Protein AF-A0A2V6WYB1-F1 (afdb_monomer)

Secondary structure (DSSP, 8-state):
--S--HHHHIIIIIHHHHHHHHHHHHHHHHHHHHHHHHHHHHTT-SPPTTS--HHHHHHHHHHHHHHHTHHHHHHHHHHHHHHHHHHHHHHHHHHHH--GGGG-

Mean predicted aligned error: 10.1 Å

Structure (mmCIF, N/CA/C/O backbone):
data_AF-A0A2V6WYB1-F1
#
_entry.id   AF-A0A2V6WYB1-F1
#
loop_
_atom_site.group_PDB
_atom_site.id
_atom_site.type_symbol
_atom_site.label_atom_id
_atom_site.label_alt_id
_atom_site.label_comp_id
_atom_site.label_asym_id
_atom_site.label_entity_id
_atom_site.label_seq_id
_atom_site.pdbx_PDB_ins_code
_atom_site.Cartn_x
_atom_site.Cartn_y
_atom_site.Cartn_z
_atom_site.occupancy
_atom_site.B_iso_or_equiv
_atom_site.auth_seq_id
_atom_site.auth_comp_id
_atom_site.auth_asym_id
_atom_site.auth_atom_id
_atom_site.pdbx_PDB_model_num
ATOM 1 N N . ILE A 1 1 ? -17.372 -3.827 39.418 1.00 52.81 1 ILE A N 1
ATOM 2 C CA . ILE A 1 1 ? -16.249 -3.270 38.616 1.00 52.81 1 ILE A CA 1
ATOM 3 C C . ILE A 1 1 ? -14.967 -3.066 39.453 1.00 52.81 1 ILE A C 1
ATOM 5 O O . ILE A 1 1 ? -13.987 -2.553 38.937 1.00 52.81 1 ILE A O 1
ATOM 9 N N . ALA A 1 2 ? -14.919 -3.511 40.718 1.00 51.19 2 ALA A N 1
ATOM 10 C CA . ALA A 1 2 ? -13.718 -3.458 41.555 1.00 51.19 2 ALA A CA 1
ATOM 11 C C . ALA A 1 2 ? -12.901 -4.761 41.423 1.00 51.19 2 ALA A C 1
ATOM 13 O O . ALA A 1 2 ? -13.474 -5.840 41.555 1.00 51.19 2 ALA A O 1
ATOM 14 N N . GLY A 1 3 ? -11.593 -4.659 41.152 1.00 65.44 3 GLY A N 1
ATOM 15 C CA . GLY A 1 3 ? -10.629 -5.767 41.289 1.00 65.44 3 GLY A CA 1
ATOM 16 C C . GLY A 1 3 ? -10.083 -6.423 40.009 1.00 65.44 3 GLY A C 1
ATOM 17 O O . GLY A 1 3 ? -9.310 -7.369 40.117 1.00 65.44 3 GLY A O 1
ATOM 18 N N . CYS A 1 4 ? -10.433 -5.966 38.802 1.00 62.91 4 CYS A N 1
ATOM 19 C CA . CYS A 1 4 ? -9.854 -6.516 37.565 1.00 62.91 4 CYS A CA 1
ATOM 20 C C . CYS A 1 4 ? -8.571 -5.776 37.155 1.00 62.91 4 CYS A C 1
ATOM 22 O O . CYS A 1 4 ? -8.536 -4.549 37.165 1.00 62.91 4 CYS A O 1
ATOM 24 N N . SER A 1 5 ? -7.541 -6.527 36.745 1.00 77.00 5 SER A N 1
ATOM 25 C CA . SER A 1 5 ? -6.317 -5.984 36.138 1.00 77.00 5 SER A CA 1
ATOM 26 C C . SER A 1 5 ? -6.650 -5.102 34.930 1.00 77.00 5 SER A C 1
ATOM 28 O O . SER A 1 5 ? -7.479 -5.481 34.095 1.00 77.00 5 SER A O 1
ATOM 30 N N . SER A 1 6 ? -5.968 -3.957 34.800 1.00 74.44 6 SER A N 1
ATOM 31 C CA . SER A 1 6 ? -6.075 -3.051 33.645 1.00 74.44 6 SER A CA 1
ATOM 32 C C . SER A 1 6 ? -5.897 -3.784 32.311 1.00 74.44 6 SER A C 1
ATOM 34 O O . SER A 1 6 ? -6.526 -3.424 31.318 1.00 74.44 6 SER A O 1
ATOM 36 N N . TRP A 1 7 ? -5.114 -4.869 32.303 1.00 80.75 7 TRP A N 1
ATOM 37 C CA . TRP A 1 7 ? -4.894 -5.711 31.129 1.00 80.75 7 TRP A CA 1
ATOM 38 C C . TRP A 1 7 ? -6.144 -6.491 30.705 1.00 80.75 7 TRP A C 1
ATOM 40 O O . TRP A 1 7 ? -6.480 -6.549 29.522 1.00 80.75 7 TRP A O 1
ATOM 50 N N . THR A 1 8 ? -6.898 -7.019 31.672 1.00 78.69 8 THR A N 1
ATOM 51 C CA . THR A 1 8 ? -8.167 -7.718 31.422 1.00 78.69 8 THR A CA 1
ATOM 52 C C . THR A 1 8 ? -9.236 -6.755 30.909 1.00 78.69 8 THR A C 1
ATOM 54 O O . THR A 1 8 ? -10.030 -7.120 30.045 1.00 78.69 8 THR A O 1
ATOM 57 N N . ILE A 1 9 ? -9.251 -5.513 31.404 1.00 77.38 9 ILE A N 1
ATOM 58 C CA . ILE A 1 9 ? -10.182 -4.474 30.938 1.00 77.38 9 ILE A CA 1
ATOM 59 C C . ILE A 1 9 ? -9.836 -4.065 29.500 1.00 77.38 9 ILE A C 1
ATOM 61 O O . ILE A 1 9 ? -10.723 -4.049 28.645 1.00 77.38 9 ILE A O 1
ATOM 65 N N . MET A 1 10 ? -8.552 -3.825 29.205 1.00 77.31 10 MET A N 1
ATOM 66 C CA . MET A 1 10 ? -8.082 -3.529 27.849 1.00 77.31 10 MET A CA 1
ATOM 67 C C . MET A 1 10 ? -8.472 -4.627 26.856 1.00 77.31 10 MET A C 1
ATOM 69 O O . MET A 1 10 ? -9.163 -4.344 25.880 1.00 77.31 10 MET A O 1
ATOM 73 N N . LEU A 1 11 ? -8.085 -5.880 27.112 1.00 79.69 11 LEU A N 1
ATOM 74 C CA . LEU A 1 11 ? -8.295 -6.981 26.166 1.00 79.69 11 LEU A CA 1
ATOM 75 C C . LEU A 1 11 ? -9.767 -7.379 26.010 1.00 79.69 11 LEU A C 1
ATOM 77 O O . LEU A 1 11 ? -10.162 -7.821 24.937 1.00 79.69 11 LEU A O 1
ATOM 81 N N . ARG A 1 12 ? -10.591 -7.237 27.056 1.00 76.25 12 ARG A N 1
ATOM 82 C CA . ARG A 1 12 ? -11.987 -7.705 27.034 1.00 76.25 12 ARG A CA 1
ATOM 83 C C . ARG A 1 12 ? -13.005 -6.634 26.652 1.00 76.25 12 ARG A C 1
ATOM 85 O O . ARG A 1 12 ? -14.072 -6.993 26.172 1.00 76.25 12 ARG A O 1
ATOM 92 N N . HIS A 1 13 ? -12.707 -5.353 26.878 1.00 71.19 13 HIS A N 1
ATOM 93 C CA . HIS A 1 13 ? -13.661 -4.264 26.623 1.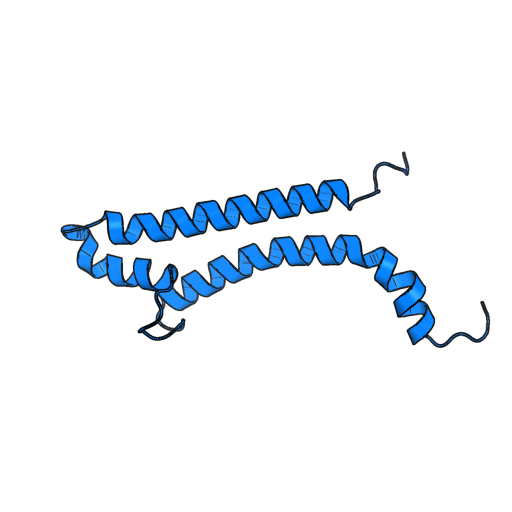00 71.19 13 HIS A CA 1
ATOM 94 C C . HIS A 1 13 ? -13.160 -3.261 25.582 1.00 71.19 13 HIS A C 1
ATOM 96 O O . HIS A 1 13 ? -13.954 -2.797 24.771 1.00 71.19 13 HIS A O 1
ATOM 102 N N . ILE A 1 14 ? -11.864 -2.934 25.567 1.00 73.75 14 ILE A N 1
ATOM 103 C CA . ILE A 1 14 ? -11.326 -1.905 24.664 1.00 73.75 14 ILE A CA 1
ATOM 104 C C . ILE A 1 14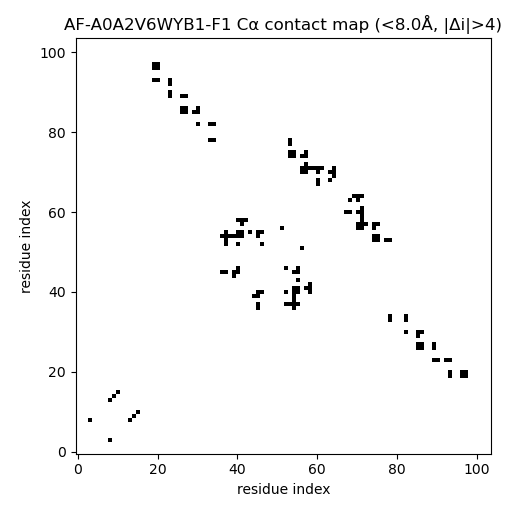 ? -10.928 -2.510 23.313 1.00 73.75 14 ILE A C 1
ATOM 106 O O . ILE A 1 14 ? -11.344 -2.009 22.272 1.00 73.75 14 ILE A O 1
ATOM 110 N N . VAL A 1 15 ? -10.177 -3.614 23.313 1.00 74.19 15 VAL A N 1
ATOM 111 C CA . VAL A 1 15 ? -9.709 -4.287 22.090 1.00 74.19 15 VAL A CA 1
ATOM 112 C C . VAL A 1 15 ? -10.855 -4.745 21.182 1.00 74.19 15 VAL A C 1
ATOM 114 O O . VAL A 1 15 ? -10.835 -4.350 20.022 1.00 74.19 15 VAL A O 1
ATOM 117 N N . PRO A 1 16 ? -11.881 -5.494 21.635 1.00 72.94 16 PRO A N 1
ATOM 118 C CA . PRO A 1 16 ? -12.976 -5.902 20.750 1.00 72.94 16 PRO A CA 1
ATOM 119 C C . PRO A 1 16 ? -13.819 -4.723 20.245 1.00 72.94 16 PRO A C 1
ATOM 121 O O . PRO A 1 16 ? -14.404 -4.818 19.173 1.00 72.94 16 PRO A O 1
ATOM 124 N N . ASN A 1 17 ? -13.847 -3.601 20.972 1.00 73.75 17 ASN A N 1
ATOM 125 C CA . ASN A 1 17 ? -14.563 -2.397 20.550 1.00 73.75 17 ASN A CA 1
ATOM 126 C C . ASN A 1 17 ? -13.775 -1.566 19.516 1.00 73.75 17 ASN A C 1
ATOM 128 O O . ASN A 1 17 ? -14.369 -0.883 18.690 1.00 73.75 17 ASN A O 1
ATOM 132 N N . LEU A 1 18 ? -12.438 -1.627 19.543 1.00 75.56 18 LEU A N 1
ATOM 133 C CA . LEU A 1 18 ? -11.560 -0.932 18.592 1.00 75.56 18 LEU A CA 1
ATOM 134 C C . LEU A 1 18 ? -11.102 -1.813 17.424 1.00 75.56 18 LEU A C 1
ATOM 136 O O . LEU A 1 18 ? -10.663 -1.278 16.410 1.00 75.56 18 LEU A O 1
ATOM 140 N N . ALA A 1 19 ? -11.193 -3.139 17.544 1.00 76.19 19 ALA A N 1
ATOM 141 C CA . ALA A 1 19 ? -10.758 -4.090 16.524 1.00 76.19 19 ALA A CA 1
ATOM 142 C C . ALA A 1 19 ? -11.368 -3.819 15.135 1.00 76.19 19 ALA A C 1
ATOM 144 O O . ALA A 1 19 ? -10.598 -3.843 14.176 1.00 76.19 19 ALA A O 1
ATOM 145 N N . PRO A 1 20 ? -12.669 -3.481 14.993 1.00 73.75 20 PRO A N 1
ATOM 146 C CA . PRO A 1 20 ? -13.241 -3.073 13.708 1.00 73.75 20 PRO A CA 1
ATOM 147 C C . PRO A 1 20 ? -12.514 -1.864 13.103 1.00 73.75 20 PRO A C 1
ATOM 149 O O . PRO A 1 20 ? -12.042 -1.922 11.972 1.00 73.75 20 PRO A O 1
ATOM 152 N N . SER A 1 21 ? -12.328 -0.797 13.886 1.00 77.94 21 SER A N 1
ATOM 153 C CA . SER A 1 21 ? -11.651 0.431 13.448 1.00 77.94 21 SER A CA 1
ATOM 154 C C . SER A 1 21 ? -10.173 0.212 13.113 1.00 77.94 21 SER A C 1
ATOM 156 O O . SER A 1 21 ? -9.665 0.773 12.144 1.00 77.94 21 SER A O 1
ATOM 158 N N . ILE A 1 22 ? -9.472 -0.611 13.900 1.00 80.62 22 ILE A N 1
ATOM 159 C CA . ILE A 1 22 ? -8.066 -0.960 13.660 1.00 80.62 22 ILE A CA 1
ATOM 160 C C . ILE A 1 22 ? -7.937 -1.789 12.381 1.00 80.62 22 ILE A C 1
ATOM 162 O O . ILE A 1 22 ? -7.024 -1.539 11.599 1.00 80.62 22 ILE A O 1
ATOM 166 N N . LEU A 1 23 ? -8.848 -2.736 12.140 1.00 77.69 23 LEU A N 1
ATOM 167 C CA . LEU A 1 23 ? -8.835 -3.556 10.929 1.00 77.69 23 LEU A CA 1
ATOM 168 C C . LEU A 1 23 ? -8.995 -2.684 9.678 1.00 77.69 23 LEU A C 1
ATOM 170 O O . LEU A 1 23 ? -8.242 -2.833 8.721 1.00 77.69 23 LEU A O 1
ATOM 174 N N . VAL A 1 24 ? -9.912 -1.716 9.721 1.00 78.00 24 VAL A N 1
ATOM 175 C CA . VAL A 1 24 ? -10.117 -0.743 8.640 1.00 78.00 24 VAL A CA 1
ATOM 176 C C . VAL A 1 24 ? -8.860 0.090 8.396 1.00 78.00 24 VAL A C 1
ATOM 178 O O . VAL A 1 24 ? -8.362 0.155 7.271 1.00 78.00 24 VAL A O 1
ATOM 181 N N . LEU A 1 25 ? -8.292 0.682 9.449 1.00 81.12 25 LEU A N 1
ATOM 182 C CA . LEU A 1 25 ? -7.060 1.467 9.338 1.00 81.12 25 LEU A CA 1
ATOM 183 C C . LEU A 1 25 ? -5.886 0.633 8.814 1.00 81.12 25 LEU A C 1
ATOM 185 O O . LEU A 1 25 ? -5.068 1.148 8.053 1.00 81.12 25 LEU A O 1
ATOM 189 N N . ALA A 1 26 ? -5.806 -0.644 9.191 1.00 81.88 26 ALA A N 1
ATOM 190 C CA . ALA A 1 26 ? -4.801 -1.563 8.680 1.00 81.88 26 ALA A CA 1
ATOM 191 C C . ALA A 1 26 ? -4.992 -1.812 7.177 1.00 81.88 26 ALA A C 1
ATOM 193 O O . ALA A 1 26 ? -4.023 -1.710 6.430 1.00 81.88 26 ALA A O 1
ATOM 194 N N . THR A 1 27 ? -6.224 -2.058 6.710 1.00 80.25 27 THR A N 1
ATOM 195 C CA . THR A 1 27 ? -6.495 -2.272 5.274 1.00 80.25 27 THR A CA 1
ATOM 196 C C . THR A 1 27 ? -6.129 -1.061 4.416 1.00 80.25 27 THR A C 1
ATOM 198 O O . THR A 1 27 ? -5.513 -1.224 3.364 1.00 80.25 27 THR A O 1
ATOM 201 N N . LEU A 1 28 ? -6.403 0.154 4.898 1.00 79.50 28 LEU A N 1
ATOM 202 C CA . LEU A 1 28 ? -6.016 1.389 4.211 1.00 79.50 28 LEU A CA 1
ATOM 203 C C . LEU A 1 28 ? -4.490 1.590 4.206 1.00 79.50 28 LEU A C 1
ATOM 205 O O . LEU A 1 28 ? -3.911 1.972 3.187 1.00 79.50 28 LEU A O 1
ATOM 209 N N . HIS A 1 29 ? -3.812 1.276 5.315 1.00 85.06 29 HIS A N 1
ATOM 210 C CA . HIS A 1 29 ? -2.352 1.379 5.404 1.00 85.06 29 HIS A CA 1
ATOM 211 C C . HIS A 1 29 ? -1.616 0.418 4.470 1.00 85.06 29 HIS A C 1
ATOM 213 O O . HIS A 1 29 ? -0.546 0.770 3.977 1.00 85.06 29 HIS A O 1
ATOM 219 N N . VAL A 1 30 ? -2.166 -0.767 4.195 1.00 85.38 30 VAL A N 1
ATOM 220 C CA . VAL A 1 30 ? -1.543 -1.725 3.268 1.00 85.38 30 VAL A CA 1
ATOM 221 C C . VAL A 1 30 ? -1.373 -1.105 1.879 1.00 85.38 30 VAL A C 1
ATOM 223 O O . VAL A 1 30 ? -0.291 -1.197 1.303 1.00 85.38 30 VAL A O 1
ATOM 226 N N . GLY A 1 31 ? -2.392 -0.407 1.365 1.00 84.69 31 GLY A N 1
ATOM 227 C CA . GLY A 1 31 ? -2.302 0.284 0.074 1.00 84.69 31 GLY A CA 1
ATOM 228 C C . GLY A 1 31 ? -1.198 1.345 0.050 1.00 84.69 31 GLY A C 1
ATOM 229 O O . GLY A 1 31 ? -0.417 1.406 -0.898 1.00 84.69 31 GLY A O 1
ATOM 230 N N . TYR A 1 32 ? -1.083 2.132 1.124 1.00 84.94 32 TYR A N 1
ATOM 231 C CA . TYR A 1 32 ? -0.022 3.133 1.269 1.00 84.94 32 TYR A CA 1
ATOM 232 C C . TYR A 1 32 ? 1.379 2.503 1.274 1.00 84.94 32 TYR A C 1
ATOM 234 O O . TYR A 1 32 ? 2.272 2.974 0.571 1.00 84.94 32 TYR A O 1
ATOM 242 N N . VAL A 1 33 ? 1.569 1.414 2.026 1.00 88.62 33 VAL A N 1
ATOM 243 C CA . VAL A 1 33 ? 2.858 0.711 2.117 1.00 88.62 33 VAL A CA 1
ATOM 244 C C . VAL A 1 33 ? 3.275 0.128 0.767 1.00 88.62 33 VAL A C 1
ATOM 246 O O . VAL A 1 33 ? 4.450 0.211 0.427 1.00 88.62 33 VAL A O 1
ATOM 249 N N . ILE A 1 34 ? 2.338 -0.401 -0.027 1.00 86.94 34 ILE A N 1
ATOM 250 C CA . ILE A 1 34 ? 2.628 -0.918 -1.376 1.00 86.94 34 ILE A CA 1
ATOM 251 C C . ILE A 1 34 ? 3.163 0.193 -2.287 1.00 86.94 34 ILE A C 1
ATOM 253 O O . ILE A 1 34 ? 4.169 0.007 -2.966 1.00 86.94 34 ILE A O 1
ATOM 257 N N . VAL A 1 35 ? 2.516 1.363 -2.293 1.00 86.50 35 VAL A N 1
ATOM 258 C CA . VAL A 1 35 ? 2.966 2.506 -3.107 1.00 86.50 35 VAL A CA 1
ATOM 259 C C . VAL A 1 35 ? 4.331 3.008 -2.637 1.00 86.50 35 VAL A C 1
ATOM 261 O O . VAL A 1 35 ? 5.196 3.304 -3.461 1.00 86.50 35 VAL A O 1
ATOM 264 N N . LEU A 1 36 ? 4.537 3.078 -1.320 1.00 89.00 36 LEU A N 1
ATOM 265 C CA . LEU A 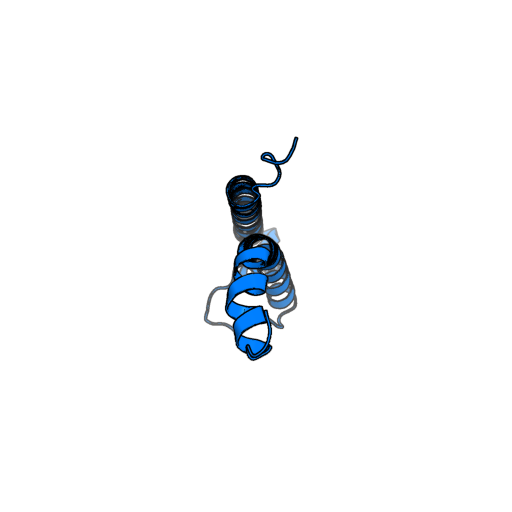1 36 ? 5.808 3.486 -0.732 1.00 89.00 36 LEU A CA 1
ATOM 266 C C . LEU A 1 36 ? 6.941 2.518 -1.103 1.00 89.00 36 LEU A C 1
ATOM 268 O O . LEU A 1 36 ? 8.008 2.966 -1.515 1.00 89.00 36 LEU A O 1
ATOM 272 N N . GLU A 1 37 ? 6.715 1.207 -0.993 1.00 88.88 37 GLU A N 1
ATOM 273 C CA . GLU A 1 37 ? 7.684 0.180 -1.389 1.00 88.88 37 GLU A CA 1
ATOM 274 C C . GLU A 1 37 ? 8.012 0.288 -2.879 1.00 88.88 37 GLU A C 1
ATOM 276 O O . GLU A 1 37 ? 9.187 0.351 -3.234 1.00 88.88 37 GLU A O 1
ATOM 281 N N . ALA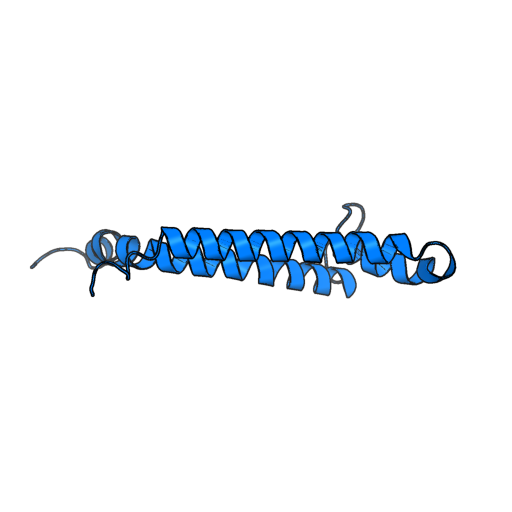 A 1 38 ? 7.001 0.427 -3.741 1.00 86.00 38 ALA A N 1
ATOM 282 C CA . ALA A 1 38 ? 7.211 0.596 -5.173 1.00 86.00 38 ALA A CA 1
ATOM 283 C C . ALA A 1 38 ? 8.031 1.859 -5.496 1.00 86.00 38 ALA A C 1
ATOM 285 O O . ALA A 1 38 ? 8.907 1.816 -6.362 1.00 86.00 38 ALA A O 1
ATOM 286 N N . ALA A 1 39 ? 7.797 2.966 -4.782 1.00 84.81 39 ALA A N 1
ATOM 287 C CA . ALA A 1 39 ? 8.567 4.199 -4.928 1.00 84.81 39 ALA A CA 1
ATOM 288 C C . ALA A 1 39 ? 10.027 4.032 -4.467 1.00 84.81 39 ALA A C 1
ATOM 290 O O . ALA A 1 39 ? 10.944 4.484 -5.152 1.00 84.81 39 ALA A O 1
ATOM 291 N N . LEU A 1 40 ? 10.266 3.345 -3.346 1.00 87.06 40 LEU A N 1
ATOM 292 C CA . LEU A 1 40 ? 11.616 3.030 -2.862 1.00 87.06 40 LEU A CA 1
ATOM 293 C C . LEU A 1 40 ? 12.359 2.090 -3.823 1.00 87.06 40 LEU A C 1
ATOM 295 O O . LEU A 1 40 ? 13.528 2.324 -4.135 1.00 87.06 40 LEU A O 1
ATOM 299 N N . SER A 1 41 ? 11.666 1.076 -4.345 1.00 84.06 41 SER A N 1
ATOM 300 C CA . SER A 1 41 ? 12.144 0.187 -5.408 1.00 84.06 41 SER A CA 1
ATOM 301 C C . SER A 1 41 ? 12.500 0.962 -6.680 1.00 84.06 41 SER A C 1
ATOM 303 O O . SER A 1 41 ? 13.560 0.733 -7.258 1.00 84.06 41 SER A O 1
ATOM 305 N N . PHE A 1 42 ? 11.699 1.955 -7.069 1.00 80.25 42 PHE A N 1
ATOM 306 C CA . PHE A 1 42 ? 11.998 2.824 -8.211 1.00 80.25 42 PHE A CA 1
ATOM 307 C C . PHE A 1 42 ? 13.242 3.712 -8.000 1.00 80.25 42 PHE A C 1
ATOM 309 O O . PHE A 1 42 ? 14.003 3.975 -8.941 1.00 80.25 42 PHE A O 1
ATOM 316 N N . LEU A 1 43 ? 13.468 4.157 -6.759 1.00 83.88 43 LEU A N 1
ATOM 317 C CA . LEU A 1 43 ? 14.662 4.904 -6.346 1.00 83.88 43 LEU A CA 1
ATOM 318 C C . LEU A 1 43 ? 15.912 4.018 -6.187 1.00 83.88 43 LEU A C 1
ATOM 320 O O . LEU A 1 43 ? 16.998 4.548 -5.971 1.00 83.88 43 LEU A O 1
ATOM 324 N N . GLY A 1 44 ? 15.785 2.692 -6.310 1.00 76.19 44 GLY A N 1
ATOM 325 C CA . GLY A 1 44 ? 16.897 1.744 -6.176 1.00 76.19 44 GLY A CA 1
ATOM 326 C C . GLY A 1 44 ? 17.245 1.366 -4.731 1.00 76.19 44 GLY A C 1
ATOM 327 O O . GLY A 1 44 ? 18.271 0.736 -4.501 1.00 76.19 44 GLY A O 1
ATOM 328 N N . VAL A 1 45 ? 16.398 1.733 -3.762 1.00 79.31 45 VAL A N 1
ATOM 329 C CA . VAL A 1 45 ? 16.532 1.380 -2.330 1.00 79.31 45 VAL A CA 1
ATOM 330 C C . VAL A 1 45 ? 15.640 0.181 -1.967 1.00 79.31 45 VAL A C 1
ATOM 332 O O . VAL A 1 45 ? 15.579 -0.243 -0.816 1.00 79.31 45 VAL A O 1
ATOM 335 N N . GLY A 1 46 ? 14.909 -0.354 -2.944 1.00 72.19 46 GLY A N 1
ATOM 336 C CA . GLY A 1 46 ? 14.043 -1.508 -2.753 1.00 72.19 46 GLY A CA 1
ATOM 337 C C . GLY A 1 46 ? 14.767 -2.842 -2.884 1.00 72.19 46 GLY A C 1
ATOM 338 O O . GLY A 1 46 ? 15.968 -2.971 -2.651 1.00 72.19 46 GLY A O 1
ATOM 339 N N . ILE A 1 47 ? 13.991 -3.860 -3.229 1.00 72.69 47 ILE A N 1
ATOM 340 C CA . ILE A 1 47 ? 14.431 -5.252 -3.210 1.00 72.69 47 ILE A CA 1
ATOM 341 C C . ILE A 1 47 ? 15.552 -5.449 -4.252 1.00 72.69 47 ILE A C 1
ATOM 343 O O . ILE A 1 47 ? 15.335 -5.137 -5.426 1.00 72.69 47 ILE A O 1
ATOM 347 N N . PRO A 1 48 ? 16.747 -5.943 -3.866 1.00 67.69 48 PRO A N 1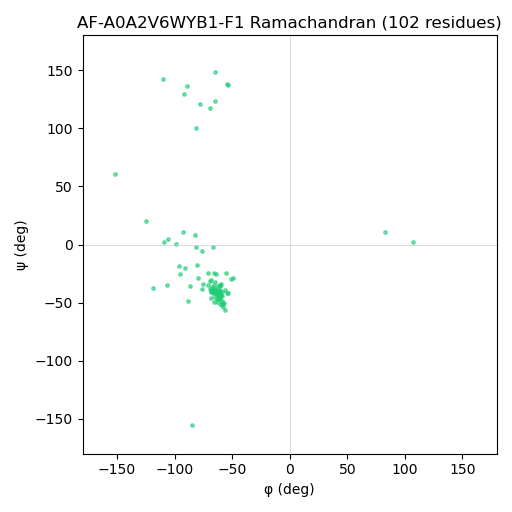
ATOM 348 C CA . PRO A 1 48 ? 17.839 -6.133 -4.814 1.00 67.69 48 PRO A CA 1
ATOM 349 C C . PRO A 1 48 ? 17.481 -7.207 -5.864 1.00 67.69 48 PRO A C 1
ATOM 351 O O . PRO A 1 48 ? 16.777 -8.169 -5.537 1.00 67.69 48 PRO A O 1
ATOM 354 N N . PRO A 1 49 ? 17.985 -7.103 -7.112 1.00 63.72 49 PRO A N 1
ATOM 355 C CA . PRO A 1 49 ? 17.893 -8.191 -8.095 1.00 63.72 49 PRO A CA 1
ATOM 356 C C . PRO A 1 49 ? 18.461 -9.481 -7.471 1.00 63.72 49 PRO A C 1
ATOM 358 O O . PRO A 1 49 ? 19.484 -9.384 -6.787 1.00 63.72 49 PRO A O 1
ATOM 361 N N . PRO A 1 50 ? 17.857 -10.680 -7.633 1.00 68.62 50 PRO A N 1
ATOM 362 C CA . PRO A 1 50 ? 17.132 -11.200 -8.804 1.00 68.62 50 PRO A CA 1
ATOM 363 C C . PRO A 1 50 ? 15.604 -11.322 -8.651 1.00 68.62 50 PRO A C 1
ATOM 365 O O . PRO A 1 50 ? 14.941 -11.847 -9.546 1.00 68.62 50 PRO A O 1
ATOM 368 N N . THR A 1 51 ? 15.031 -10.915 -7.519 1.00 73.88 51 THR A N 1
ATOM 369 C CA . THR A 1 51 ? 13.582 -11.020 -7.298 1.00 73.88 51 THR A CA 1
ATOM 370 C C . THR A 1 51 ? 12.852 -9.904 -8.047 1.00 73.88 51 THR A C 1
ATOM 372 O O . THR A 1 51 ? 13.117 -8.734 -7.768 1.00 73.88 51 THR A O 1
ATOM 375 N N . PRO A 1 52 ? 11.932 -10.221 -8.976 1.00 70.25 52 PRO A N 1
ATOM 376 C CA . PRO A 1 52 ? 11.210 -9.195 -9.715 1.00 70.25 52 PRO A CA 1
ATOM 377 C C . PRO A 1 52 ? 10.240 -8.459 -8.782 1.00 70.25 52 PRO A C 1
ATOM 379 O O . PRO A 1 52 ? 9.310 -9.063 -8.248 1.00 70.25 52 PRO A O 1
ATOM 382 N N . SER A 1 53 ? 10.444 -7.152 -8.603 1.00 81.25 53 SER A N 1
ATOM 383 C CA . SER A 1 53 ? 9.481 -6.254 -7.956 1.00 81.25 53 SER A CA 1
ATOM 384 C C . SER A 1 53 ? 8.881 -5.307 -8.994 1.00 81.25 53 SER A C 1
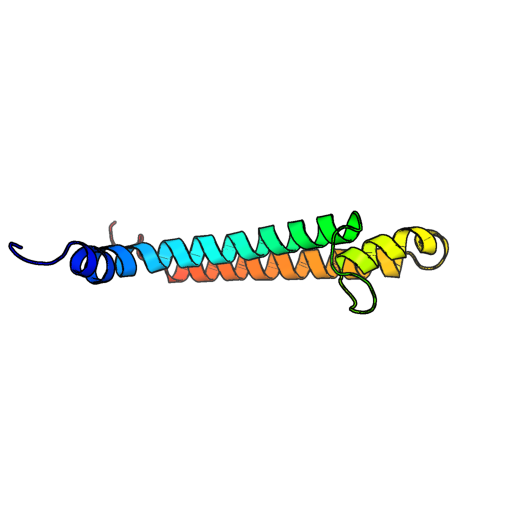ATOM 386 O O . SER A 1 53 ? 9.571 -4.854 -9.909 1.00 81.25 53 SER A O 1
ATOM 388 N N . TRP A 1 54 ? 7.589 -4.988 -8.875 1.00 80.62 54 TRP A N 1
ATOM 389 C CA . TRP A 1 54 ? 6.928 -4.100 -9.837 1.00 80.62 54 TRP A CA 1
ATOM 390 C C . TRP A 1 54 ? 7.568 -2.706 -9.870 1.00 80.62 54 TRP A C 1
ATOM 392 O O . TRP A 1 54 ? 7.696 -2.135 -10.948 1.00 80.62 54 TRP A O 1
ATOM 402 N N . GLY A 1 55 ? 8.050 -2.189 -8.733 1.00 81.88 55 GLY A N 1
ATOM 403 C CA . GLY A 1 55 ? 8.768 -0.909 -8.674 1.00 81.88 55 GLY A CA 1
ATOM 404 C C . GLY A 1 55 ? 10.111 -0.923 -9.415 1.00 81.88 55 GLY A C 1
ATOM 405 O O . GLY A 1 55 ? 10.428 0.036 -10.121 1.00 81.88 55 GLY A O 1
ATOM 406 N N . VAL A 1 56 ? 10.870 -2.024 -9.327 1.00 80.12 56 VAL A N 1
ATOM 407 C CA . VAL A 1 56 ? 12.122 -2.199 -10.087 1.00 80.12 56 VAL A CA 1
ATOM 408 C C . VAL A 1 56 ? 11.831 -2.354 -11.582 1.00 80.12 56 VAL A C 1
ATOM 410 O O . VAL A 1 56 ? 12.514 -1.741 -12.395 1.00 80.12 56 VAL A O 1
ATOM 413 N N . MET A 1 57 ? 10.759 -3.055 -11.969 1.00 80.44 57 MET A N 1
ATOM 414 C CA . MET A 1 57 ? 10.371 -3.180 -13.385 1.00 80.44 57 MET A CA 1
ATOM 415 C C . MET A 1 57 ? 10.020 -1.824 -14.025 1.00 80.44 57 MET A C 1
ATOM 417 O O . MET A 1 57 ? 10.359 -1.585 -15.185 1.00 80.44 57 MET A O 1
ATOM 421 N N . VAL A 1 58 ? 9.400 -0.901 -13.276 1.00 80.56 58 VAL A N 1
ATOM 422 C CA . VAL A 1 58 ? 9.183 0.483 -13.746 1.00 80.56 58 VAL A CA 1
ATOM 423 C C . VAL A 1 58 ? 10.516 1.218 -13.928 1.00 80.56 58 VAL A C 1
ATOM 425 O O . VAL A 1 58 ? 10.685 1.945 -14.911 1.00 80.56 58 VAL A O 1
ATOM 428 N N . ALA A 1 59 ? 11.465 1.019 -13.008 1.00 77.50 59 ALA A N 1
ATOM 429 C CA . ALA A 1 59 ? 12.802 1.606 -13.062 1.00 77.50 59 ALA A CA 1
ATOM 430 C C . ALA A 1 59 ? 13.662 1.064 -14.221 1.00 77.50 59 ALA A C 1
ATOM 432 O O . ALA A 1 59 ? 14.355 1.846 -14.873 1.00 77.50 59 ALA A O 1
ATOM 433 N N . ASP A 1 60 ? 13.597 -0.226 -14.527 1.00 75.31 60 ASP A N 1
ATOM 434 C CA . ASP A 1 60 ? 14.298 -0.820 -15.673 1.00 75.31 60 ASP A CA 1
ATOM 435 C C . ASP A 1 60 ? 13.660 -0.390 -16.998 1.00 75.31 60 ASP A C 1
ATOM 437 O O . ASP A 1 60 ? 14.348 -0.104 -17.982 1.00 75.31 60 ASP A O 1
ATOM 441 N N . GLY A 1 61 ? 12.333 -0.228 -16.996 1.00 73.38 61 GLY A N 1
ATOM 442 C CA . GLY A 1 61 ? 11.572 0.283 -18.128 1.00 73.38 61 GLY A CA 1
ATOM 443 C C . GLY A 1 61 ? 12.051 1.650 -18.626 1.00 73.38 61 GLY A C 1
ATOM 444 O O . GLY A 1 61 ? 11.895 1.914 -19.812 1.00 73.38 61 GLY A O 1
ATOM 445 N N . ARG A 1 62 ? 12.702 2.471 -17.778 1.00 68.31 62 ARG A N 1
ATOM 446 C CA . ARG A 1 62 ? 13.288 3.789 -18.120 1.00 68.31 62 ARG A CA 1
ATOM 447 C C . ARG A 1 62 ? 14.265 3.725 -19.296 1.00 68.31 62 ARG A C 1
ATOM 449 O O . ARG A 1 62 ? 14.244 4.600 -20.153 1.00 68.31 62 ARG A O 1
ATOM 456 N N . GLY A 1 63 ? 15.111 2.695 -19.330 1.00 67.94 63 GLY A N 1
ATOM 457 C CA . GLY A 1 63 ? 16.109 2.508 -20.388 1.00 67.94 63 GLY A CA 1
ATOM 458 C C . GLY A 1 63 ? 15.535 1.887 -21.660 1.00 67.94 63 GLY A C 1
ATOM 459 O O . GLY A 1 63 ? 16.141 1.989 -22.721 1.00 67.94 63 GLY A O 1
ATOM 460 N N . LEU A 1 64 ? 14.358 1.264 -21.561 1.00 70.69 64 LEU A N 1
ATOM 461 C CA . LEU A 1 64 ? 13.679 0.600 -22.670 1.00 70.69 64 LEU A CA 1
ATOM 462 C C . LEU A 1 64 ? 12.479 1.394 -23.200 1.00 70.69 64 LEU A C 1
ATOM 464 O O . LEU A 1 64 ? 11.807 0.893 -24.091 1.00 70.69 64 LEU A O 1
ATOM 468 N N . ILE A 1 65 ? 12.192 2.613 -22.721 1.00 67.25 65 ILE A N 1
ATOM 469 C CA . ILE A 1 65 ? 11.002 3.381 -23.152 1.00 67.25 65 ILE A CA 1
ATOM 470 C C 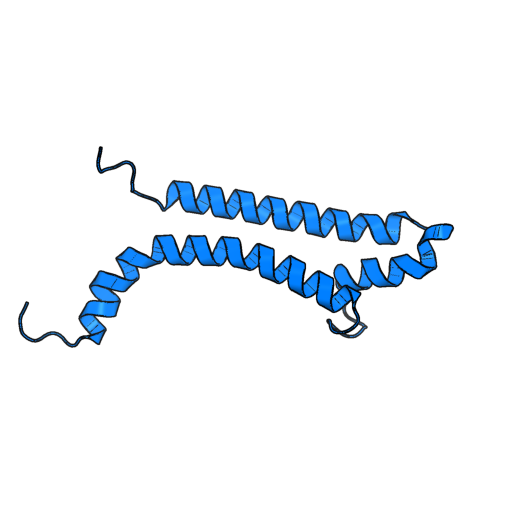. ILE A 1 65 ? 10.972 3.566 -24.675 1.00 67.25 65 ILE A C 1
ATOM 472 O O . ILE A 1 65 ? 9.910 3.437 -25.282 1.00 67.25 65 ILE A O 1
ATOM 476 N N . GLU A 1 66 ? 12.129 3.802 -25.299 1.00 64.69 66 GLU A N 1
ATOM 477 C CA . GLU A 1 66 ? 12.233 4.008 -26.749 1.00 64.69 66 GLU A CA 1
ATOM 478 C C . GLU A 1 66 ? 11.989 2.731 -27.577 1.00 64.69 66 GLU A C 1
ATOM 480 O O . GLU A 1 66 ? 11.571 2.829 -28.727 1.00 64.69 66 GLU A O 1
ATOM 485 N N . GLN A 1 67 ? 12.198 1.534 -27.010 1.00 71.19 67 GLN A N 1
ATOM 486 C CA . GLN A 1 67 ? 11.999 0.249 -27.709 1.00 71.19 67 GLN A CA 1
ATOM 487 C C . GLN A 1 67 ? 10.744 -0.517 -27.262 1.00 71.19 67 GLN A C 1
ATOM 489 O O . GLN A 1 67 ? 10.119 -1.207 -28.063 1.00 71.19 67 GLN A O 1
ATOM 494 N N . ALA A 1 68 ? 10.383 -0.428 -25.985 1.00 74.19 68 ALA A N 1
ATOM 495 C CA . ALA A 1 68 ? 9.400 -1.269 -25.314 1.00 74.19 68 ALA A CA 1
ATOM 496 C C . ALA A 1 68 ? 8.722 -0.518 -24.150 1.00 74.19 68 ALA A C 1
ATOM 498 O O . ALA A 1 68 ? 8.768 -0.934 -22.990 1.00 74.19 68 ALA A O 1
ATOM 499 N N . TRP A 1 69 ? 8.046 0.591 -24.463 1.00 75.69 69 TRP A N 1
ATOM 500 C CA . TRP A 1 69 ? 7.278 1.419 -23.516 1.00 75.69 69 TRP A CA 1
ATOM 501 C C . TRP A 1 69 ? 6.300 0.627 -22.624 1.00 75.69 69 TRP A C 1
ATOM 503 O O . TRP A 1 69 ? 6.047 1.005 -21.476 1.00 75.69 69 TRP A O 1
ATOM 513 N N . TRP A 1 70 ? 5.781 -0.506 -23.109 1.00 79.31 70 TRP A N 1
ATOM 514 C CA . TRP A 1 70 ? 4.876 -1.381 -22.357 1.00 79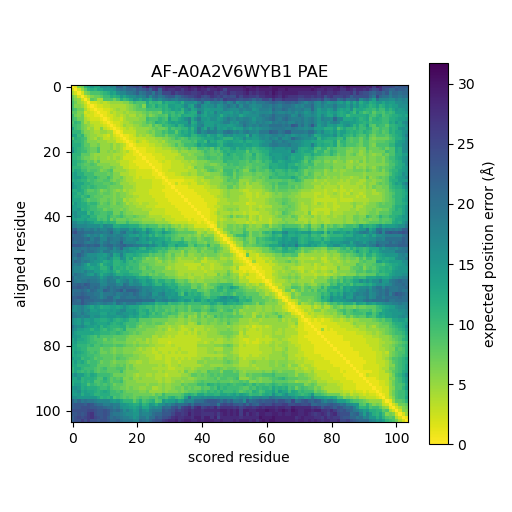.31 70 TRP A CA 1
ATOM 515 C C . TRP A 1 70 ? 5.522 -2.004 -21.114 1.00 79.31 70 TRP A C 1
ATOM 517 O O . TRP A 1 70 ? 4.809 -2.311 -20.162 1.00 79.31 70 TRP A O 1
ATOM 527 N N . VAL A 1 71 ? 6.851 -2.159 -21.082 1.00 75.69 71 VAL A N 1
ATOM 528 C CA . VAL A 1 71 ? 7.582 -2.755 -19.949 1.00 75.69 71 VAL A CA 1
ATOM 529 C C . VAL A 1 71 ? 7.528 -1.857 -18.711 1.00 75.69 71 VAL A C 1
ATOM 531 O O . VAL A 1 71 ? 7.496 -2.363 -17.595 1.00 75.69 71 VAL A O 1
ATOM 534 N N . SER A 1 72 ? 7.445 -0.535 -18.895 1.00 77.50 72 SER A N 1
ATOM 535 C CA . SER A 1 72 ? 7.303 0.434 -17.798 1.00 77.50 72 SER A CA 1
ATOM 536 C C . SER A 1 72 ? 5.834 0.656 -17.400 1.00 77.50 72 SER A C 1
ATOM 538 O O . SER A 1 72 ? 5.513 0.795 -16.220 1.00 77.50 72 SER A O 1
ATOM 540 N N . ILE A 1 73 ? 4.917 0.635 -18.375 1.00 81.69 73 ILE A N 1
ATOM 541 C CA . ILE A 1 73 ? 3.485 0.902 -18.151 1.00 81.69 73 ILE A CA 1
ATOM 542 C C . ILE A 1 73 ? 2.747 -0.273 -17.497 1.00 81.69 73 ILE A C 1
ATOM 544 O O . ILE A 1 73 ? 1.904 -0.045 -16.629 1.00 81.69 73 ILE A O 1
ATOM 548 N N . LEU A 1 74 ? 3.058 -1.520 -17.866 1.00 85.38 74 LEU A N 1
ATOM 549 C CA . LEU A 1 74 ? 2.384 -2.706 -17.317 1.00 85.38 74 LEU A CA 1
ATOM 550 C C . LEU A 1 74 ? 2.505 -2.822 -15.786 1.00 85.38 74 LEU A C 1
ATOM 552 O O . LEU A 1 74 ? 1.471 -2.969 -15.130 1.00 85.38 74 LEU A O 1
ATOM 556 N N . PRO A 1 75 ? 3.707 -2.725 -15.184 1.00 85.25 75 PRO A N 1
ATOM 557 C CA . PRO A 1 75 ? 3.856 -2.806 -13.734 1.00 85.25 75 PRO A CA 1
ATOM 558 C C . PRO A 1 75 ? 3.199 -1.621 -13.018 1.00 85.25 75 PRO A C 1
ATOM 560 O O . PRO A 1 75 ? 2.573 -1.808 -11.978 1.00 85.25 75 PRO A O 1
ATOM 563 N N . GLY A 1 76 ? 3.268 -0.413 -13.594 1.00 84.56 76 GLY A N 1
ATOM 564 C CA . GLY A 1 76 ? 2.586 0.765 -13.049 1.00 84.56 76 GLY A CA 1
ATOM 565 C C . GLY A 1 76 ? 1.065 0.593 -13.013 1.00 84.56 76 GLY A C 1
ATOM 566 O O . GLY A 1 76 ? 0.423 0.880 -12.002 1.00 84.56 76 GLY A O 1
ATOM 567 N N . PHE A 1 77 ? 0.487 0.048 -14.086 1.00 88.62 77 PHE A N 1
ATOM 568 C CA . PHE A 1 77 ? -0.938 -0.264 -14.139 1.00 88.62 77 PHE A CA 1
ATOM 569 C C . PHE A 1 77 ? -1.322 -1.390 -13.166 1.00 88.62 77 PHE A C 1
ATOM 571 O O . PHE A 1 77 ? -2.348 -1.295 -12.494 1.00 88.62 77 PHE A O 1
ATOM 578 N N . ALA A 1 78 ? -0.485 -2.422 -13.024 1.00 88.19 78 ALA A N 1
ATOM 579 C CA . ALA A 1 78 ? -0.702 -3.501 -12.060 1.00 88.19 78 ALA A CA 1
ATOM 580 C C . ALA A 1 78 ? -0.712 -2.991 -10.607 1.00 88.19 78 ALA A C 1
ATOM 582 O O . ALA A 1 78 ? -1.605 -3.360 -9.838 1.00 88.19 78 ALA A O 1
ATOM 583 N N . ILE A 1 79 ? 0.218 -2.097 -10.244 1.00 88.50 79 ILE A N 1
ATOM 584 C CA . ILE A 1 79 ? 0.227 -1.427 -8.934 1.00 88.50 79 ILE A CA 1
ATOM 585 C C . ILE A 1 79 ? -1.076 -0.646 -8.739 1.00 88.50 79 ILE A C 1
ATOM 587 O O . ILE A 1 79 ? -1.734 -0.812 -7.714 1.00 88.50 79 ILE A O 1
ATOM 591 N N . LEU A 1 80 ? -1.484 0.155 -9.730 1.00 88.44 80 LEU A N 1
ATOM 592 C CA . LEU A 1 80 ? -2.707 0.958 -9.661 1.00 88.44 80 LEU A CA 1
ATOM 593 C C . LEU A 1 80 ? -3.943 0.086 -9.413 1.00 88.44 80 LEU A C 1
ATOM 595 O O . LEU A 1 80 ? -4.697 0.348 -8.477 1.00 88.44 80 LEU A O 1
ATOM 599 N N . VAL A 1 81 ? -4.133 -0.972 -10.205 1.00 91.56 81 VAL A N 1
ATOM 600 C CA . VAL A 1 81 ? -5.274 -1.891 -10.066 1.00 91.56 81 VAL A CA 1
ATOM 601 C C . VAL A 1 81 ? -5.251 -2.602 -8.714 1.00 91.56 81 VAL A C 1
ATOM 603 O O . VAL A 1 81 ? -6.297 -2.746 -8.082 1.00 91.56 81 VAL A O 1
ATOM 606 N N . THR A 1 82 ? -4.074 -3.012 -8.239 1.00 89.69 82 THR A N 1
ATOM 607 C CA . THR A 1 82 ? -3.921 -3.694 -6.947 1.00 89.69 82 THR A CA 1
ATOM 608 C C . THR A 1 82 ? -4.279 -2.768 -5.789 1.00 89.69 82 THR A C 1
ATOM 610 O O . THR A 1 82 ? -5.091 -3.128 -4.938 1.00 89.69 82 THR A O 1
ATOM 613 N N . VAL A 1 83 ? -3.731 -1.550 -5.778 1.00 87.31 83 VAL A N 1
ATOM 614 C CA . VAL A 1 83 ? -4.004 -0.549 -4.738 1.00 87.31 83 VAL A CA 1
ATOM 615 C C . VAL A 1 83 ? -5.473 -0.139 -4.758 1.00 87.31 83 VAL A C 1
ATOM 617 O O . VAL A 1 83 ? -6.083 -0.037 -3.695 1.00 87.31 83 VAL A O 1
ATOM 620 N N . LEU A 1 84 ? -6.067 0.043 -5.939 1.00 88.44 84 LEU A N 1
ATOM 621 C CA . LEU A 1 84 ? -7.487 0.360 -6.072 1.00 88.44 84 LEU A CA 1
ATOM 622 C C . LEU A 1 84 ? -8.366 -0.777 -5.534 1.00 88.44 84 LEU A C 1
ATOM 624 O O . LEU A 1 84 ? -9.275 -0.531 -4.747 1.00 88.44 84 LEU A O 1
ATOM 628 N N . SER A 1 85 ? -8.065 -2.021 -5.910 1.00 89.50 85 SER A N 1
ATOM 629 C CA . SER A 1 85 ? -8.813 -3.199 -5.457 1.00 89.50 85 SER A CA 1
ATOM 630 C C . SER A 1 85 ? -8.738 -3.369 -3.940 1.00 89.50 85 SER A C 1
ATOM 632 O O . SER A 1 85 ? -9.748 -3.654 -3.302 1.00 89.50 85 SER A O 1
ATOM 634 N N . LEU A 1 86 ? -7.558 -3.151 -3.350 1.00 86.25 86 LEU A N 1
ATOM 635 C CA . LEU A 1 86 ? -7.362 -3.202 -1.901 1.00 86.25 86 LEU A CA 1
ATOM 636 C C . LEU A 1 86 ? -8.065 -2.055 -1.172 1.00 86.25 86 LEU A C 1
ATOM 638 O O . LEU A 1 86 ? -8.623 -2.294 -0.106 1.00 86.25 86 LEU A O 1
ATOM 642 N N . ASN A 1 87 ? -8.078 -0.842 -1.736 1.00 86.00 87 ASN A N 1
ATOM 643 C CA . ASN A 1 87 ? -8.828 0.277 -1.158 1.00 86.00 87 ASN A CA 1
ATOM 644 C C . ASN A 1 87 ? -10.329 -0.017 -1.149 1.00 86.00 87 ASN A C 1
ATOM 646 O O . ASN A 1 87 ? -10.946 0.052 -0.094 1.00 86.00 87 ASN A O 1
ATOM 650 N N . ILE A 1 88 ? -10.892 -0.445 -2.283 1.00 86.50 88 ILE A N 1
ATOM 651 C CA . ILE A 1 88 ? -12.317 -0.795 -2.378 1.00 86.50 88 ILE A CA 1
ATOM 652 C C . ILE A 1 88 ? -12.662 -1.949 -1.429 1.00 86.50 88 ILE A C 1
ATOM 654 O O . ILE A 1 88 ? -13.697 -1.920 -0.766 1.00 86.50 88 ILE A O 1
ATOM 658 N N . LEU A 1 89 ? -11.799 -2.966 -1.334 1.00 85.75 89 LEU A N 1
ATOM 659 C CA . LEU A 1 89 ? -11.989 -4.063 -0.388 1.00 85.75 89 LEU A CA 1
ATOM 660 C C . LEU A 1 89 ? -11.940 -3.563 1.062 1.00 85.75 89 LEU A C 1
ATOM 662 O O . LEU A 1 89 ? -12.766 -3.981 1.867 1.00 85.75 89 LEU A O 1
ATOM 666 N N . GLY A 1 90 ? -11.006 -2.670 1.391 1.00 83.12 90 GLY A N 1
ATOM 667 C CA . GLY A 1 90 ? -10.893 -2.037 2.705 1.00 83.12 90 GLY A CA 1
ATOM 668 C C . GLY A 1 90 ? -12.128 -1.216 3.068 1.00 83.12 90 GLY A C 1
ATOM 669 O O . GLY A 1 90 ? -12.641 -1.348 4.177 1.00 83.12 90 GLY A O 1
ATOM 670 N N . ASP A 1 91 ? -12.661 -0.450 2.118 1.00 80.75 91 ASP A N 1
ATOM 671 C CA . ASP A 1 91 ? -13.903 0.308 2.280 1.00 80.75 91 ASP A CA 1
ATOM 672 C C . ASP A 1 91 ? -15.118 -0.617 2.441 1.00 80.75 91 ASP A C 1
ATOM 674 O O . ASP A 1 91 ? -15.947 -0.408 3.318 1.00 80.75 91 ASP A O 1
ATOM 678 N N . TRP A 1 92 ? -15.198 -1.715 1.690 1.00 82.94 92 TRP A N 1
ATOM 679 C CA . TRP A 1 92 ? -16.263 -2.707 1.869 1.00 82.94 92 TRP A CA 1
ATOM 680 C C . TRP A 1 92 ? -16.182 -3.419 3.226 1.00 82.94 92 TRP A C 1
ATOM 682 O O . TRP A 1 92 ? -17.198 -3.663 3.881 1.00 82.94 92 TRP A O 1
ATOM 692 N N . VAL A 1 93 ? -14.963 -3.760 3.657 1.00 79.12 93 VAL A N 1
ATOM 693 C CA . VAL A 1 93 ? -14.683 -4.332 4.979 1.00 79.12 93 VAL A CA 1
ATOM 694 C C . VAL A 1 93 ? -15.093 -3.335 6.060 1.00 79.12 93 VAL A C 1
ATOM 696 O O . VAL A 1 93 ? -15.760 -3.730 7.015 1.00 79.12 93 VAL A O 1
ATOM 699 N N . ARG A 1 94 ? -14.772 -2.050 5.877 1.00 74.56 94 ARG A N 1
ATOM 700 C CA . ARG A 1 94 ? -15.208 -0.951 6.739 1.00 74.56 94 ARG A CA 1
ATOM 701 C C . ARG A 1 94 ? -16.719 -0.864 6.822 1.00 74.56 94 ARG A C 1
ATOM 703 O O . ARG A 1 94 ? -17.236 -0.929 7.927 1.00 74.56 94 ARG A O 1
ATOM 710 N N . ASP A 1 95 ? -17.417 -0.797 5.698 1.00 75.94 95 ASP A N 1
ATOM 711 C CA . ASP A 1 95 ? -18.876 -0.675 5.665 1.00 75.94 95 ASP A CA 1
ATOM 712 C C . ASP A 1 95 ? -19.574 -1.858 6.349 1.00 75.94 95 ASP A C 1
ATOM 714 O O . ASP A 1 95 ? -20.610 -1.695 6.991 1.00 75.94 95 ASP A O 1
ATOM 718 N N . ARG A 1 96 ? -19.000 -3.065 6.257 1.00 73.38 96 ARG A N 1
ATOM 719 C CA . ARG A 1 96 ? -19.519 -4.253 6.953 1.00 73.38 96 ARG A CA 1
ATOM 720 C C . ARG A 1 96 ? -19.219 -4.272 8.448 1.00 73.38 96 ARG A C 1
ATOM 722 O O . ARG A 1 96 ? -19.991 -4.852 9.210 1.00 73.38 96 ARG A O 1
ATOM 729 N N . LEU A 1 97 ? -18.073 -3.734 8.851 1.00 69.06 97 LEU A N 1
ATOM 730 C CA . LEU A 1 97 ? -17.595 -3.766 10.231 1.00 69.06 97 LEU A CA 1
ATOM 731 C C . LEU A 1 97 ? -18.027 -2.556 11.047 1.00 69.06 97 LEU A C 1
ATOM 733 O O . LEU A 1 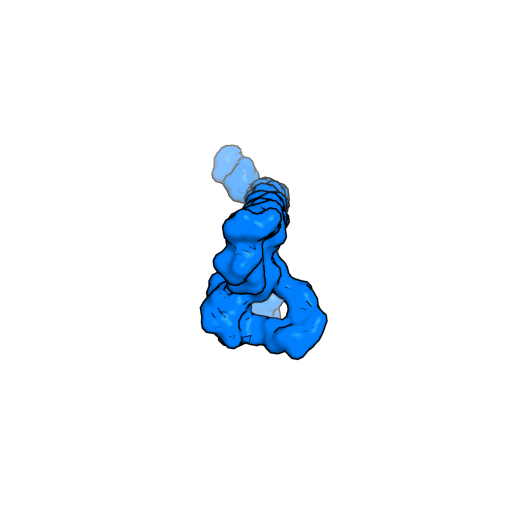97 ? -17.998 -2.655 12.270 1.00 69.06 97 LEU A O 1
ATOM 737 N N . ASP A 1 98 ? -18.407 -1.449 10.408 1.00 65.38 98 ASP A N 1
ATOM 738 C CA . ASP A 1 98 ? -18.865 -0.229 11.065 1.00 65.38 98 ASP A CA 1
ATOM 739 C C . ASP A 1 98 ? -20.354 -0.383 11.452 1.00 65.38 98 ASP A C 1
ATOM 741 O O . ASP A 1 98 ? -21.248 -0.230 10.618 1.00 65.38 98 ASP A O 1
ATOM 745 N N . PRO A 1 99 ? -20.694 -0.693 12.721 1.00 56.31 99 PRO A N 1
ATOM 746 C CA . PRO A 1 99 ? -22.069 -0.930 13.161 1.00 56.31 99 PRO A CA 1
ATOM 747 C C . PRO A 1 99 ? -22.804 0.392 13.443 1.00 56.31 99 PRO A C 1
ATOM 749 O O . PRO A 1 99 ? -23.903 0.390 14.004 1.00 56.31 99 PRO A O 1
ATOM 752 N N . LYS A 1 100 ? -22.196 1.538 13.102 1.00 52.62 100 LYS A N 1
ATOM 753 C CA . LYS A 1 100 ? -22.653 2.887 13.467 1.00 52.62 100 LYS A CA 1
ATOM 754 C C . LYS A 1 100 ? -23.981 3.327 12.845 1.00 52.62 100 LYS A C 1
ATOM 756 O O . LYS A 1 100 ? -24.482 4.382 13.216 1.00 52.62 100 LYS A O 1
ATOM 761 N N . LEU A 1 101 ? -24.613 2.507 12.005 1.00 50.72 101 LEU A N 1
ATOM 762 C CA . LEU A 1 101 ? -26.008 2.698 11.583 1.00 50.72 101 LEU A CA 1
ATOM 763 C C . LEU A 1 101 ? -27.047 2.181 12.595 1.00 50.72 101 LEU A C 1
ATOM 765 O O . LEU A 1 101 ? -28.239 2.347 12.369 1.00 50.72 101 LEU A O 1
ATOM 769 N N . ARG A 1 102 ? -26.641 1.578 13.724 1.00 47.44 102 ARG A N 1
ATOM 770 C CA . ARG A 1 102 ? -27.578 1.061 14.744 1.00 47.44 102 ARG A CA 1
ATOM 771 C C . ARG A 1 102 ? -27.915 2.048 15.873 1.00 47.44 102 ARG A C 1
ATOM 773 O O . ARG A 1 102 ? -28.484 1.629 16.878 1.00 47.44 102 ARG A O 1
ATOM 780 N N . GLN A 1 103 ? -27.535 3.321 15.743 1.00 48.03 103 GLN A N 1
ATOM 781 C CA . GLN A 1 103 ? -27.765 4.363 16.759 1.00 48.03 103 GLN A CA 1
ATOM 782 C C . GLN A 1 103 ? -28.505 5.611 16.247 1.00 48.03 103 GLN A C 1
ATOM 784 O O . GLN A 1 103 ? -28.460 6.644 16.914 1.00 48.03 103 GLN A O 1
ATOM 789 N N . VAL A 1 104 ? -29.221 5.523 15.122 1.00 41.00 104 VAL A N 1
ATOM 790 C CA . VAL A 1 104 ? -30.227 6.537 14.752 1.00 41.00 104 VAL A CA 1
ATOM 791 C C . VAL A 1 104 ? -31.589 5.878 14.637 1.00 41.00 104 VAL A C 1
ATOM 793 O O . VAL A 1 104 ? -31.651 4.809 13.989 1.00 41.00 104 VAL A O 1
#

pLDDT: mean 76.71, std 10.24, range [41.0, 91.56]

Sequence (104 aa):
IAGCSSWTIMLRHIVPNLAPSILVLATLHVGYVIVLEAALSFLGVGIPPPTPSWGVMVADGRGLIEQAWWVSILPGFAILVTVLSLNILGDWVRDRLDPKLRQV

Foldseek 3Di:
DPDDDPVCCCVPPVCVVCVLVVLLVVLLVVLVVLVVLLVCLLVVNHDDPDDDDLSVQLNVCVVCCVPCVVSNVVSVVVSVVVSVVSNVVSVVSNVVSPPVVVPD

Radius of gyration: 20.88 Å; Cα contacts (8 Å, |Δi|>4): 82; chains: 1; bounding box: 48×18×69 Å

Nearest PDB structures (foldseek):
  8j5q-assembly1_C  TM=8.624E-01  e=6.454E-05  Mycobacterium tuberculosis H37Rv
  8xfc-assembly1_C  TM=8.679E-01  e=2.132E-03  Mycobacterium tuberculosis H37Rv
  1o3x-assembly1_A  TM=2.833E-01  e=6.226E+00  Homo sapiens

Solvent-accessible surface area (backbone atoms only — not comparable to full-atom values): 5769 Å² total; per-residue (Å²): 138,85,87,74,56,71,64,58,49,40,63,69,57,47,43,71,69,42,45,50,60,50,51,31,53,49,37,52,47,50,39,54,52,52,54,50,49,30,51,36,17,46,73,69,73,37,78,66,85,89,60,90,44,54,23,40,40,35,46,57,16,66,83,32,44,92,83,42,48,63,54,26,47,51,35,52,50,50,52,49,54,50,38,49,53,43,43,55,48,24,50,52,52,33,64,73,53,54,69,75,77,78,80,117